Protein AF-A0A935Y316-F1 (afdb_monomer)

pLDDT: mean 82.62, std 15.87, range [43.69, 98.38]

Solvent-accessible surface area (backbone atoms only — not comparable to full-atom values): 8448 Å² total; per-residue (Å²): 136,62,78,66,61,58,52,53,53,52,53,53,51,51,53,54,56,60,56,58,65,64,62,73,81,75,72,72,96,62,90,37,58,68,10,48,53,49,33,62,74,75,41,20,91,53,22,31,93,80,26,63,25,43,85,94,73,27,67,54,66,59,52,47,62,56,60,61,81,38,54,76,45,52,54,28,35,47,37,65,22,46,80,41,80,46,79,49,98,88,55,77,76,44,80,42,72,46,73,53,42,65,85,59,49,69,65,56,49,35,32,29,52,34,22,48,26,70,75,60,49,70,58,84,76,69,45,66,67,57,42,51,50,25,55,71,69,36,68,75,70,75,79,114

Nearest PDB structures (foldseek):
  2yqb-assembly1_A  TM=7.961E-01  e=6.245E-05  Ralstonia pickettii 12J
  6qpv-assembly1_A  TM=7.821E-01  e=9.628E-05  Ralstonia pickettii
  7r2u-assembly1_A  TM=8.107E-01  e=2.151E-04  Ralstonia pickettii
  3zbm-assembly1_A  TM=7.692E-01  e=1.312E-04  Ralstonia pickettii 12J
  5obo-assembly1_A  TM=7.467E-01  e=1.395E-04  Ralstonia sp. 5_2_56FAA

Structure (mmCIF, N/CA/C/O backbone):
data_AF-A0A935Y316-F1
#
_entry.id   AF-A0A935Y316-F1
#
loop_
_atom_site.group_PDB
_atom_site.id
_atom_site.type_symbol
_atom_site.label_atom_id
_atom_site.label_alt_id
_atom_site.label_comp_id
_atom_site.label_asym_id
_atom_site.label_entity_id
_atom_site.label_seq_id
_atom_site.pdbx_PDB_ins_code
_atom_site.Cartn_x
_atom_site.Cartn_y
_atom_site.Cartn_z
_atom_site.occupancy
_atom_site.B_iso_or_equiv
_atom_site.auth_seq_id
_atom_site.auth_comp_id
_atom_site.auth_asym_id
_atom_site.auth_atom_id
_atom_site.pdbx_PDB_model_num
ATOM 1 N N . MET A 1 1 ? -23.831 -27.148 58.299 1.00 54.47 1 MET A N 1
ATOM 2 C CA . MET A 1 1 ? -23.264 -26.200 57.313 1.00 54.47 1 MET A CA 1
ATOM 3 C C . MET A 1 1 ? -24.326 -25.182 56.930 1.00 54.47 1 MET A C 1
ATOM 5 O O . MET A 1 1 ? -25.434 -25.583 56.593 1.00 54.47 1 MET A O 1
ATOM 9 N N . GLY A 1 2 ? -24.037 -23.890 57.105 1.00 52.47 2 GLY A N 1
ATOM 10 C CA . GLY A 1 2 ? -25.024 -22.809 57.020 1.00 52.47 2 GLY A CA 1
ATOM 11 C C . GLY A 1 2 ? -25.340 -22.392 55.584 1.00 52.47 2 GLY A C 1
ATOM 12 O O . GLY A 1 2 ? -24.446 -22.299 54.750 1.00 52.47 2 GLY A O 1
ATOM 13 N N . LYS A 1 3 ? -26.616 -22.092 55.310 1.00 61.03 3 LYS A N 1
ATOM 14 C CA . LYS A 1 3 ? -27.148 -21.609 54.014 1.00 61.03 3 LYS A CA 1
ATOM 15 C C . LYS A 1 3 ? -26.412 -20.364 53.474 1.00 61.03 3 LYS A C 1
ATOM 17 O O . LYS A 1 3 ? -26.427 -20.091 52.280 1.00 61.03 3 LYS A O 1
ATOM 22 N N . ASN A 1 4 ? -25.744 -19.647 54.368 1.00 59.72 4 ASN A N 1
ATOM 23 C CA . ASN A 1 4 ? -25.008 -18.408 54.161 1.00 59.72 4 ASN A CA 1
ATOM 24 C C . ASN A 1 4 ? -23.685 -18.659 53.407 1.00 59.72 4 ASN A C 1
ATOM 26 O O . ASN A 1 4 ? -23.305 -17.869 52.549 1.00 59.72 4 ASN A O 1
ATOM 30 N N . GLU A 1 5 ? -23.037 -19.799 53.673 1.00 61.53 5 GLU A N 1
ATOM 31 C CA . GLU A 1 5 ? -21.797 -20.236 53.011 1.00 61.53 5 GLU A CA 1
ATOM 32 C C . GLU A 1 5 ? -22.057 -20.549 51.529 1.00 61.53 5 GLU A C 1
ATOM 34 O O . GLU A 1 5 ? -21.277 -20.189 50.652 1.00 61.53 5 GLU A O 1
ATOM 39 N N . PHE A 1 6 ? -23.211 -21.156 51.232 1.00 64.19 6 PHE A N 1
ATOM 40 C CA . PHE A 1 6 ? -23.610 -21.519 49.869 1.00 64.19 6 PHE A CA 1
ATOM 41 C C . PHE A 1 6 ? -23.849 -20.283 48.988 1.00 64.19 6 PHE A C 1
ATOM 43 O O . PHE A 1 6 ? -23.522 -20.287 47.804 1.00 64.19 6 PHE A O 1
ATOM 50 N N . CYS A 1 7 ? -24.379 -19.205 49.573 1.00 68.81 7 CYS A N 1
ATOM 51 C CA . CYS A 1 7 ? -24.667 -17.959 48.864 1.00 68.81 7 CYS A CA 1
ATOM 52 C C . CYS A 1 7 ? -23.379 -17.215 48.470 1.00 68.81 7 CYS A C 1
ATOM 54 O O . CYS A 1 7 ? -23.260 -16.718 47.351 1.00 68.81 7 CYS A O 1
ATOM 56 N N . LEU A 1 8 ? -22.377 -17.210 49.356 1.00 66.50 8 LEU A N 1
ATOM 57 C CA . LEU A 1 8 ? -21.071 -16.600 49.091 1.00 66.50 8 LEU A CA 1
ATOM 58 C C . LEU A 1 8 ? -20.326 -17.320 47.957 1.00 66.50 8 LEU A C 1
ATOM 60 O O . LEU A 1 8 ? -19.802 -16.659 47.064 1.00 66.50 8 LEU A O 1
ATOM 64 N N . TYR A 1 9 ? -20.369 -18.657 47.920 1.00 74.44 9 TYR A N 1
ATOM 65 C CA . TYR A 1 9 ? -19.770 -19.438 46.831 1.00 74.44 9 TYR A CA 1
ATOM 66 C C . TYR A 1 9 ? -20.422 -19.173 45.466 1.00 74.44 9 TYR A C 1
ATOM 68 O O . TYR A 1 9 ? -19.718 -19.080 44.462 1.00 74.44 9 TYR A O 1
ATOM 76 N N . TRP A 1 10 ? -21.746 -19.001 45.412 1.00 68.50 10 TRP A N 1
ATOM 77 C CA . TRP A 1 10 ? -22.461 -18.694 44.166 1.00 68.50 10 TRP A CA 1
ATOM 78 C C . TRP A 1 10 ? -22.165 -17.286 43.636 1.00 68.50 10 TRP A C 1
ATOM 80 O O . TRP A 1 10 ? -22.000 -17.105 42.429 1.00 68.50 10 TRP A O 1
ATOM 90 N N . ILE A 1 11 ? -22.037 -16.298 44.528 1.00 74.75 11 ILE A N 1
ATOM 91 C CA . ILE A 1 11 ? -21.662 -14.924 44.160 1.00 74.75 11 ILE A CA 1
ATOM 92 C C . ILE A 1 11 ? -20.215 -14.884 43.651 1.00 74.75 11 ILE A C 1
ATOM 94 O O . ILE A 1 11 ? -19.944 -14.281 42.613 1.00 74.75 11 ILE A O 1
ATOM 98 N N . SER A 1 12 ? -19.292 -15.582 44.320 1.00 72.44 12 SER A N 1
ATOM 99 C CA . SER A 1 12 ? -17.907 -15.712 43.855 1.00 72.44 12 SER A CA 1
ATOM 100 C C . SER A 1 12 ? -17.812 -16.432 42.507 1.00 72.44 12 SER A C 1
ATOM 102 O O . SER A 1 12 ? -17.057 -15.996 41.641 1.00 72.44 12 SER A O 1
ATOM 104 N N . PHE A 1 13 ? -18.610 -17.479 42.281 1.00 73.12 13 PHE A N 1
ATOM 105 C CA . PHE A 1 13 ? -18.642 -18.203 41.007 1.00 73.12 13 PHE A CA 1
ATOM 106 C C . PHE A 1 13 ? -19.157 -17.328 39.850 1.00 73.12 13 PHE A C 1
ATOM 108 O O . PHE A 1 13 ? -18.562 -17.322 38.773 1.00 73.12 13 PHE A O 1
ATOM 115 N N . LEU A 1 14 ? -20.199 -16.518 40.081 1.00 68.75 14 LEU A N 1
ATOM 116 C CA . LEU A 1 14 ? -20.731 -15.568 39.093 1.00 68.75 14 LEU A CA 1
ATOM 117 C C . LEU A 1 14 ? -19.740 -14.444 38.750 1.00 68.75 14 LEU A C 1
ATOM 119 O O . LEU A 1 14 ? -19.613 -14.078 37.581 1.00 68.75 14 LEU A O 1
ATOM 123 N N . LEU A 1 15 ? -19.001 -13.928 39.736 1.00 68.69 15 LEU A N 1
ATOM 124 C CA . LEU A 1 15 ? -17.979 -12.898 39.513 1.00 68.69 15 LEU A CA 1
ATOM 125 C C . LEU A 1 15 ? -16.770 -13.437 38.730 1.00 68.69 15 LEU A C 1
ATOM 127 O O . LEU A 1 15 ? -16.258 -12.752 37.845 1.00 68.69 15 LEU A O 1
ATOM 131 N N . ILE A 1 16 ? -16.354 -14.679 38.993 1.00 67.25 16 ILE A N 1
ATOM 132 C CA . ILE A 1 16 ? -15.266 -15.344 38.257 1.00 67.25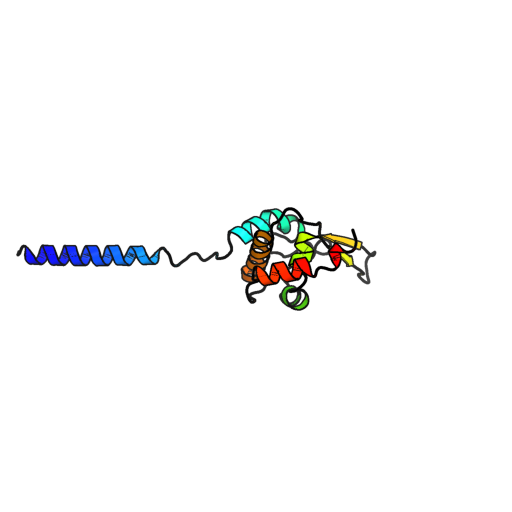 16 ILE A CA 1
ATOM 133 C C . ILE A 1 16 ? -15.695 -15.658 36.814 1.00 67.25 16 ILE A C 1
ATOM 135 O O . ILE A 1 16 ? -14.929 -15.421 35.879 1.00 67.25 16 ILE A O 1
ATOM 139 N N . PHE A 1 17 ? -16.933 -16.120 36.606 1.00 65.38 17 PHE A N 1
ATOM 140 C CA . PHE A 1 17 ? -17.461 -16.425 35.271 1.00 65.38 17 PHE A CA 1
ATOM 141 C C . PHE A 1 17 ? -17.667 -15.158 34.420 1.00 65.38 17 PHE A C 1
ATOM 143 O O . PHE A 1 17 ? -17.328 -15.139 33.236 1.00 65.38 17 PHE A O 1
ATOM 150 N N . SER A 1 18 ? -18.134 -14.061 35.030 1.00 63.88 18 SER A N 1
ATOM 151 C CA . SER A 1 18 ? -18.261 -12.757 34.363 1.00 63.88 18 SER A CA 1
ATOM 152 C C . SER A 1 18 ? -16.904 -12.129 34.018 1.00 63.88 18 SER A C 1
ATOM 154 O O . SER A 1 18 ? -16.793 -11.456 32.993 1.00 63.88 18 SER A O 1
ATOM 156 N N . GLY A 1 19 ? -15.871 -12.342 34.841 1.00 63.19 19 GLY A N 1
ATOM 157 C CA . GLY A 1 19 ? -14.517 -11.841 34.579 1.00 63.19 19 GLY A CA 1
ATOM 158 C C . GLY A 1 19 ? -13.833 -12.531 33.394 1.00 63.19 19 GLY A C 1
ATOM 159 O O . GLY A 1 19 ? -13.107 -11.885 32.638 1.00 63.19 19 GLY A O 1
ATOM 160 N N . LEU A 1 20 ? -14.115 -13.820 33.174 1.00 61.03 20 LEU A N 1
ATOM 161 C CA . LEU A 1 20 ? -13.508 -14.605 32.094 1.00 61.03 20 LEU A CA 1
ATOM 162 C C . LEU A 1 20 ? -14.039 -14.216 30.701 1.00 61.03 20 LEU A C 1
ATOM 164 O O . LEU A 1 20 ? -13.294 -14.247 29.723 1.00 61.03 20 LEU A O 1
ATOM 168 N N . SER A 1 21 ? -15.299 -13.772 30.613 1.00 60.16 21 SER A N 1
ATOM 169 C CA . SER A 1 21 ? -15.930 -13.368 29.347 1.00 60.16 21 SER A CA 1
ATOM 170 C C . SER A 1 21 ? -15.370 -12.063 28.763 1.00 60.16 21 SER A C 1
ATOM 172 O O . SER A 1 21 ? -15.513 -11.824 27.565 1.00 60.16 21 SER A O 1
ATOM 174 N N . MET A 1 22 ? -14.728 -11.209 29.570 1.00 58.62 22 MET A N 1
ATOM 175 C CA . MET A 1 22 ? -14.149 -9.943 29.095 1.00 58.62 22 MET A CA 1
ATOM 176 C C . MET A 1 22 ? -12.770 -10.106 28.436 1.00 58.62 22 MET A C 1
ATOM 178 O O . MET A 1 22 ? -12.303 -9.185 27.761 1.00 58.62 22 MET A O 1
ATOM 182 N N . LEU A 1 23 ? -12.124 -11.268 28.585 1.00 57.91 23 LEU A N 1
ATOM 183 C CA . LEU A 1 23 ? -10.787 -11.515 28.040 1.00 57.91 23 LEU A CA 1
ATOM 184 C C . LEU A 1 23 ? -10.811 -11.894 26.547 1.00 57.91 23 LEU A C 1
ATOM 186 O O . LEU A 1 23 ? -9.840 -11.666 25.830 1.00 57.91 23 LEU A O 1
ATOM 190 N N . SER A 1 24 ? -11.938 -12.405 26.049 1.00 58.16 24 SER A N 1
ATOM 191 C CA . SER A 1 24 ? -12.090 -12.884 24.667 1.00 58.16 24 SER A CA 1
ATOM 192 C C . SER A 1 24 ? -12.144 -11.764 23.620 1.00 58.16 24 SER A C 1
ATOM 194 O O . SER A 1 24 ? -11.839 -11.999 22.456 1.00 58.16 24 SER A O 1
ATOM 196 N N . CYS A 1 25 ? -12.496 -10.535 24.013 1.00 57.56 25 CYS A N 1
ATOM 197 C CA . CYS A 1 25 ? -12.667 -9.412 23.082 1.00 57.56 25 CYS A CA 1
ATOM 198 C C . CYS A 1 25 ? -11.384 -8.604 22.821 1.00 57.56 25 CYS A C 1
ATOM 200 O O . CYS A 1 25 ? -11.428 -7.636 22.066 1.00 57.56 25 CYS A O 1
ATOM 202 N N . ARG A 1 26 ? -10.248 -8.945 23.449 1.00 55.56 26 ARG A N 1
ATOM 203 C CA . ARG A 1 26 ? -9.029 -8.112 23.397 1.00 55.56 26 ARG A CA 1
ATOM 204 C C . ARG A 1 26 ? -7.861 -8.684 22.598 1.00 55.56 26 ARG A C 1
ATOM 206 O O . ARG A 1 26 ? -6.830 -8.027 22.517 1.00 55.56 26 ARG A O 1
ATOM 213 N N . PHE A 1 27 ? -8.001 -9.857 21.984 1.00 53.84 27 PHE A N 1
ATOM 214 C CA . PHE A 1 27 ? -6.892 -10.496 21.274 1.00 53.84 27 PHE A CA 1
ATOM 215 C C . PHE A 1 27 ? -7.307 -10.979 19.881 1.00 53.84 27 PHE A C 1
ATOM 217 O O . PHE A 1 27 ? -7.485 -12.169 19.644 1.00 53.84 27 PHE A O 1
ATOM 224 N N . SER A 1 28 ? -7.460 -10.041 18.943 1.00 53.53 28 SER A N 1
ATOM 225 C CA . SER A 1 28 ? -7.325 -10.360 17.519 1.00 53.53 28 SER A CA 1
ATOM 226 C C . SER A 1 28 ? -5.930 -9.907 17.082 1.00 53.53 28 SER A C 1
ATOM 228 O O . SER A 1 28 ? -5.718 -8.705 16.930 1.00 53.53 28 SER A O 1
ATOM 230 N N . PRO A 1 29 ? -4.958 -10.818 16.900 1.00 59.34 29 PRO A N 1
ATOM 231 C CA . PRO A 1 29 ? -3.600 -10.455 16.491 1.00 59.34 29 PRO A CA 1
ATOM 232 C C . PRO A 1 29 ? -3.515 -9.962 15.036 1.00 59.34 29 PRO A C 1
ATOM 234 O O . PRO A 1 29 ? -2.435 -9.597 14.584 1.00 59.34 29 PRO A O 1
ATOM 237 N N . ASN A 1 30 ? -4.627 -9.962 14.291 1.00 61.50 30 ASN A N 1
ATOM 238 C CA . ASN A 1 30 ? -4.641 -9.683 12.861 1.00 61.50 30 ASN A CA 1
ATOM 239 C C . ASN A 1 30 ? -5.540 -8.473 12.545 1.00 61.50 30 ASN A C 1
ATOM 241 O O . ASN A 1 30 ? -6.680 -8.611 12.098 1.00 61.50 30 ASN A O 1
ATOM 245 N N . THR A 1 31 ? -5.021 -7.274 12.825 1.00 72.06 31 THR A N 1
ATOM 246 C CA . THR A 1 31 ? -5.732 -5.984 12.717 1.00 72.06 31 THR A CA 1
ATOM 247 C C . THR A 1 31 ? -6.187 -5.648 11.286 1.00 72.06 31 THR A C 1
ATOM 249 O O . THR A 1 31 ? -7.069 -4.814 11.117 1.00 72.06 31 THR A O 1
ATOM 252 N N . TYR A 1 32 ? -5.656 -6.326 10.257 1.00 85.38 32 TYR A N 1
ATOM 253 C CA . TYR A 1 32 ? -5.940 -6.041 8.840 1.00 85.38 32 TYR A CA 1
ATOM 254 C C . TYR A 1 32 ? -6.294 -7.283 8.021 1.00 85.38 32 TYR A C 1
ATOM 256 O O . TYR A 1 32 ? -5.837 -7.447 6.891 1.00 85.38 32 TYR A O 1
ATOM 264 N N . LYS A 1 33 ? -7.129 -8.166 8.576 1.00 91.62 33 LYS A N 1
ATOM 265 C CA . LYS A 1 33 ? -7.553 -9.403 7.900 1.00 91.62 33 LYS A CA 1
ATOM 266 C C . LYS A 1 33 ? -8.211 -9.157 6.533 1.00 91.62 33 LYS A C 1
ATOM 268 O O . LYS A 1 33 ? -7.975 -9.907 5.594 1.00 91.62 33 LYS A O 1
ATOM 273 N N . GLU A 1 34 ? -9.015 -8.104 6.406 1.00 94.88 34 GLU A N 1
ATOM 274 C CA . GLU A 1 34 ? -9.620 -7.714 5.122 1.00 94.88 34 GLU A CA 1
ATOM 275 C C . GLU A 1 34 ? -8.556 -7.281 4.108 1.00 94.88 34 GLU A C 1
ATOM 277 O O . GLU A 1 34 ? -8.570 -7.731 2.965 1.00 94.88 34 GLU A O 1
ATOM 282 N N . GLY A 1 35 ? -7.585 -6.474 4.547 1.00 96.69 35 GLY A N 1
ATOM 283 C CA . GLY A 1 35 ? -6.446 -6.063 3.727 1.00 96.69 35 GLY A CA 1
ATOM 284 C C . GLY A 1 35 ? -5.589 -7.241 3.265 1.00 96.69 35 GLY A C 1
ATOM 285 O O . GLY A 1 35 ? 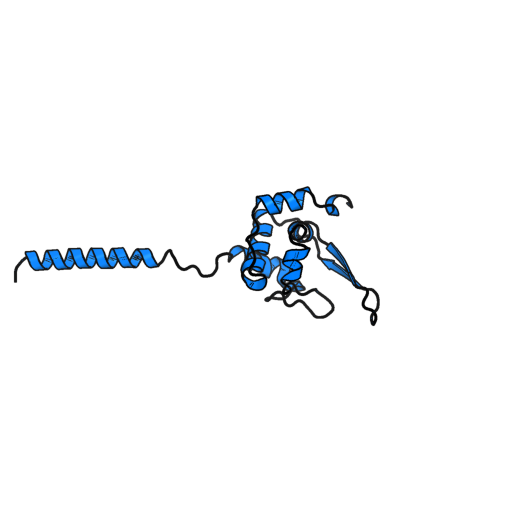-5.162 -7.264 2.116 1.00 96.69 35 GLY A O 1
ATOM 286 N N . GLU A 1 36 ? -5.398 -8.249 4.120 1.00 96.50 36 GLU A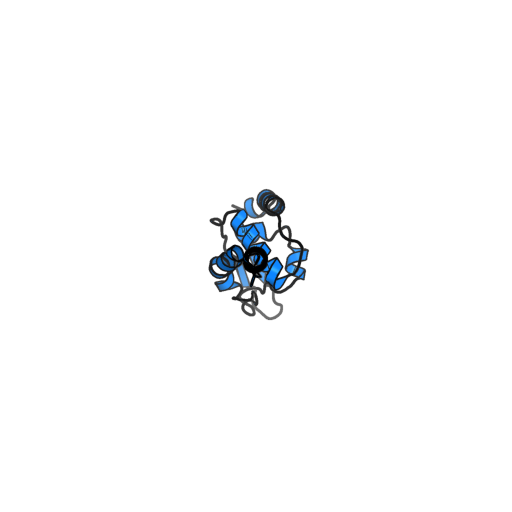 N 1
ATOM 287 C CA . GLU A 1 36 ? -4.691 -9.487 3.772 1.00 96.50 36 GLU A CA 1
ATOM 288 C C . GLU A 1 36 ? -5.407 -10.258 2.651 1.00 96.50 36 GLU A C 1
ATOM 290 O O . GLU A 1 36 ? -4.772 -10.695 1.691 1.00 96.50 36 GLU A O 1
ATOM 295 N N . ILE A 1 37 ? -6.732 -10.414 2.748 1.00 97.12 37 ILE A N 1
ATOM 296 C CA . ILE A 1 37 ? -7.538 -11.104 1.728 1.00 97.12 37 ILE A CA 1
ATOM 297 C C . ILE A 1 37 ? -7.478 -10.343 0.400 1.00 97.12 37 ILE A C 1
ATOM 299 O O . ILE A 1 37 ? -7.268 -10.942 -0.658 1.00 97.12 37 ILE A O 1
ATOM 303 N N . LEU A 1 38 ? -7.627 -9.020 0.447 1.00 98.06 38 LEU A N 1
ATOM 304 C CA . LEU A 1 38 ? -7.528 -8.175 -0.737 1.00 98.06 38 LEU A CA 1
ATOM 305 C C . LEU A 1 38 ? -6.134 -8.270 -1.369 1.00 98.06 38 LEU A C 1
ATOM 307 O O . LEU A 1 38 ? -6.026 -8.491 -2.570 1.00 98.06 38 LEU A O 1
ATOM 311 N N . TYR A 1 39 ? -5.064 -8.209 -0.575 1.00 98.00 39 TYR A N 1
ATOM 312 C CA . TYR A 1 39 ? -3.700 -8.356 -1.081 1.00 98.00 39 TYR A CA 1
ATOM 313 C C . TYR A 1 39 ? -3.475 -9.715 -1.760 1.00 98.00 39 TYR A C 1
ATOM 315 O O . TYR A 1 39 ? -2.988 -9.771 -2.889 1.00 98.00 39 TYR A O 1
ATOM 323 N N . LYS A 1 40 ? -3.883 -10.811 -1.112 1.00 97.12 40 LYS A N 1
ATOM 324 C CA . LYS A 1 40 ? -3.741 -12.170 -1.661 1.00 97.12 40 LYS A CA 1
ATOM 325 C C . LYS A 1 40 ? -4.524 -12.383 -2.955 1.00 97.12 40 LYS A C 1
ATOM 327 O O . LYS A 1 40 ? -4.124 -13.173 -3.797 1.00 97.12 40 LYS A O 1
ATOM 332 N N . THR A 1 41 ? -5.655 -11.703 -3.117 1.00 97.56 41 THR A N 1
ATOM 333 C CA . THR A 1 41 ? -6.506 -11.883 -4.304 1.00 97.56 41 THR A CA 1
ATOM 334 C C . THR A 1 41 ? -6.172 -10.920 -5.436 1.00 97.56 41 THR A C 1
ATOM 336 O O . THR A 1 41 ? -6.396 -11.262 -6.593 1.00 97.56 41 THR A O 1
ATOM 339 N N . GLN A 1 42 ? -5.654 -9.729 -5.127 1.00 98.00 42 GLN A N 1
ATOM 340 C CA . GLN A 1 42 ? -5.443 -8.665 -6.113 1.00 98.00 42 GLN A CA 1
ATOM 341 C C . GLN A 1 42 ? -3.965 -8.401 -6.421 1.00 98.00 42 GLN A C 1
ATOM 343 O O . GLN A 1 42 ? -3.668 -7.857 -7.478 1.00 98.00 42 GLN A O 1
ATOM 348 N N . CYS A 1 43 ? -3.035 -8.748 -5.526 1.00 97.50 43 CYS A N 1
ATOM 349 C CA . CYS A 1 43 ? -1.653 -8.264 -5.595 1.00 97.50 43 CYS A CA 1
ATOM 350 C C . CYS A 1 43 ? -0.598 -9.380 -5.565 1.00 97.50 43 CYS A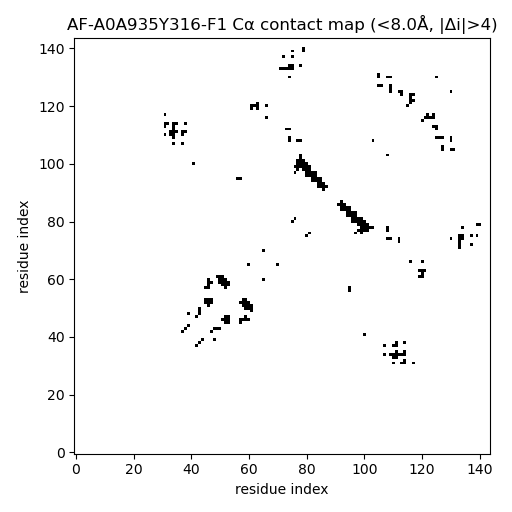 C 1
ATOM 352 O O . CYS A 1 43 ? 0.418 -9.263 -6.255 1.00 97.50 43 CYS A O 1
ATOM 354 N N . SER A 1 44 ? -0.803 -10.451 -4.787 1.00 96.81 44 SER A N 1
ATOM 355 C CA . SER A 1 44 ? 0.250 -11.455 -4.546 1.00 96.81 44 SER A CA 1
ATOM 356 C C . SER A 1 44 ? 0.650 -12.252 -5.789 1.00 96.81 44 SER A C 1
ATOM 358 O O . SER A 1 44 ? 1.788 -12.705 -5.877 1.00 96.81 44 SER A O 1
ATOM 360 N N . GLY A 1 45 ? -0.215 -12.340 -6.806 1.00 95.19 45 GLY A N 1
ATOM 361 C CA . GLY A 1 45 ? 0.129 -12.974 -8.084 1.00 95.19 45 GLY A CA 1
ATOM 362 C C . GLY A 1 45 ? 1.387 -12.380 -8.736 1.00 95.19 45 GLY A C 1
ATOM 363 O O . GLY A 1 45 ? 2.195 -13.121 -9.291 1.00 95.19 45 GLY A O 1
ATOM 364 N N . CYS A 1 46 ? 1.596 -11.065 -8.601 1.00 94.12 46 CYS A N 1
ATOM 365 C CA . CYS A 1 46 ? 2.795 -10.384 -9.095 1.00 94.12 46 CYS A CA 1
ATOM 366 C C . CYS A 1 46 ? 3.782 -10.044 -7.973 1.00 94.12 46 CYS A C 1
ATOM 368 O O . CYS A 1 46 ? 4.985 -10.097 -8.183 1.00 94.12 46 CYS A O 1
ATOM 370 N N . HIS A 1 47 ? 3.313 -9.685 -6.778 1.00 94.88 47 HIS A N 1
ATOM 371 C CA . HIS A 1 47 ? 4.211 -9.244 -5.705 1.00 94.88 47 HIS A CA 1
ATOM 372 C C . HIS A 1 47 ? 4.661 -10.365 -4.759 1.00 94.88 47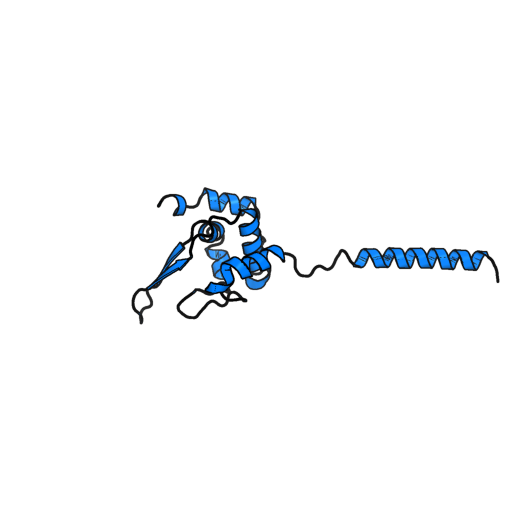 HIS A C 1
ATOM 374 O O . HIS A 1 47 ? 5.508 -10.106 -3.915 1.00 94.88 47 HIS A O 1
ATOM 380 N N . GLY A 1 48 ? 4.166 -11.594 -4.908 1.00 95.31 48 GLY A N 1
ATOM 381 C CA . GLY A 1 48 ? 4.444 -12.713 -4.002 1.00 95.31 48 GLY A CA 1
ATOM 382 C C . GLY A 1 48 ? 3.549 -12.703 -2.760 1.00 95.31 48 GLY A C 1
ATOM 383 O O . GLY A 1 48 ? 2.955 -11.685 -2.406 1.00 95.31 48 GLY A O 1
ATOM 384 N N . ASP A 1 49 ? 3.424 -13.843 -2.081 1.00 94.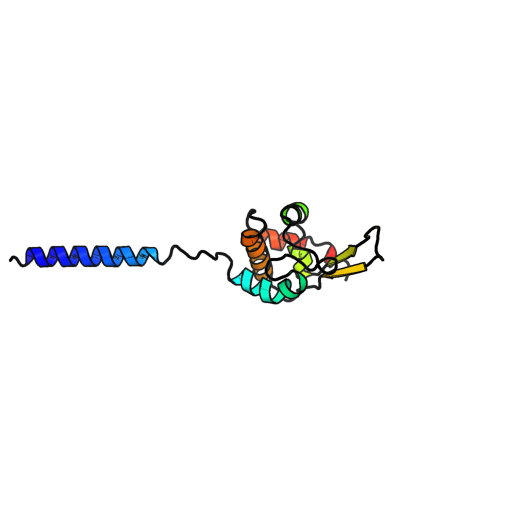12 49 ASP A N 1
ATOM 385 C CA . ASP A 1 49 ? 2.553 -13.968 -0.900 1.00 94.12 49 ASP A CA 1
ATOM 386 C C . ASP A 1 49 ? 3.115 -13.251 0.336 1.00 94.12 49 ASP A C 1
ATOM 388 O O . ASP A 1 49 ? 2.363 -12.888 1.245 1.00 94.12 49 ASP A O 1
ATOM 392 N N . GLN A 1 50 ? 4.430 -13.036 0.375 1.00 93.44 50 GLN A N 1
ATOM 393 C CA . GLN A 1 50 ? 5.153 -12.257 1.381 1.00 93.44 50 GLN A CA 1
ATOM 394 C C . GLN A 1 50 ? 5.704 -10.944 0.801 1.00 93.44 50 GLN A C 1
ATOM 396 O O . GLN A 1 50 ? 6.622 -10.356 1.378 1.00 93.44 50 GLN A O 1
ATOM 401 N N . ALA A 1 51 ? 5.160 -10.459 -0.322 1.00 94.56 51 ALA A N 1
ATOM 402 C CA . ALA A 1 51 ? 5.627 -9.245 -0.994 1.00 94.56 51 ALA A CA 1
ATOM 403 C C . ALA A 1 51 ? 7.094 -9.297 -1.482 1.00 94.56 51 ALA A C 1
ATOM 405 O O . ALA A 1 51 ? 7.724 -8.263 -1.710 1.00 94.56 51 ALA A O 1
ATOM 406 N N . GLU A 1 52 ? 7.657 -10.492 -1.634 1.00 93.44 52 GLU A N 1
ATOM 407 C CA . GLU A 1 52 ? 9.035 -10.753 -2.052 1.00 93.44 52 GLU A CA 1
ATOM 408 C C . GLU A 1 52 ? 9.317 -10.381 -3.515 1.00 93.44 52 GLU A C 1
ATOM 410 O O . GLU A 1 52 ? 10.463 -10.095 -3.857 1.00 93.44 52 GLU A O 1
ATOM 415 N N . GLY A 1 53 ? 8.286 -10.302 -4.358 1.00 91.12 53 GLY A N 1
ATOM 416 C CA . GLY A 1 53 ? 8.415 -10.115 -5.802 1.00 91.12 53 GLY A CA 1
ATOM 417 C C . GLY A 1 53 ? 9.019 -11.332 -6.513 1.00 91.12 53 GLY A C 1
ATOM 418 O O . GLY A 1 53 ? 9.257 -12.383 -5.921 1.00 91.12 53 GLY A O 1
ATOM 419 N N . TRP A 1 54 ? 9.290 -11.183 -7.809 1.00 86.31 54 TRP A N 1
ATOM 420 C CA . TRP A 1 54 ? 9.842 -12.247 -8.651 1.00 86.31 54 TRP A CA 1
ATOM 421 C C . TRP A 1 54 ? 11.052 -11.741 -9.432 1.00 86.31 54 TRP A C 1
ATOM 423 O O . TRP A 1 54 ? 10.908 -11.280 -10.565 1.00 86.31 54 TRP A O 1
ATOM 433 N N . ALA A 1 55 ? 12.243 -11.851 -8.832 1.00 78.94 55 ALA A N 1
ATOM 434 C CA . ALA A 1 55 ? 13.532 -11.504 -9.442 1.00 78.94 55 ALA A CA 1
ATOM 435 C C . ALA A 1 55 ? 13.464 -10.207 -10.284 1.00 78.94 55 ALA A C 1
ATOM 437 O O . ALA A 1 55 ? 13.154 -9.145 -9.751 1.00 78.94 55 ALA A O 1
ATOM 438 N N . ASN A 1 56 ? 13.709 -10.300 -11.595 1.00 72.44 56 ASN A N 1
ATOM 439 C CA . ASN A 1 56 ? 13.722 -9.158 -12.517 1.00 72.44 56 ASN A CA 1
ATOM 440 C C . ASN A 1 56 ? 12.373 -8.917 -13.228 1.00 72.44 56 ASN A C 1
ATOM 442 O O . ASN A 1 56 ? 12.311 -8.095 -14.137 1.00 72.44 56 ASN A O 1
ATOM 446 N N . LEU A 1 57 ? 11.312 -9.649 -12.868 1.00 81.00 57 LEU A N 1
ATOM 447 C CA . LEU A 1 57 ? 9.997 -9.561 -13.519 1.00 81.00 57 LEU A CA 1
ATOM 448 C C . LEU A 1 57 ? 9.035 -8.649 -12.758 1.00 81.00 57 LEU A C 1
ATOM 450 O O . LEU A 1 57 ? 8.428 -7.766 -13.359 1.00 81.00 57 LEU A O 1
ATOM 454 N N . TYR A 1 58 ? 8.911 -8.847 -11.444 1.00 86.44 58 TYR A N 1
ATOM 455 C CA . TYR A 1 58 ? 7.996 -8.073 -10.607 1.00 86.44 58 TYR A CA 1
ATOM 456 C C . TYR A 1 58 ? 8.680 -7.609 -9.323 1.00 86.44 58 TYR A C 1
ATOM 458 O O . TYR A 1 58 ? 9.347 -8.410 -8.664 1.00 86.44 58 TYR A O 1
ATOM 466 N N . PRO A 1 59 ? 8.519 -6.330 -8.944 1.00 87.94 59 PRO A N 1
ATOM 467 C CA . PRO A 1 59 ? 9.281 -5.754 -7.852 1.00 87.94 59 PRO A CA 1
ATOM 468 C C . PRO A 1 59 ? 8.821 -6.281 -6.492 1.00 87.94 59 PRO A C 1
ATOM 470 O O . PRO A 1 59 ? 7.624 -6.460 -6.236 1.00 87.94 59 PRO A O 1
ATOM 473 N N . SER A 1 60 ? 9.795 -6.445 -5.598 1.00 91.50 60 SER A N 1
ATOM 474 C CA . SER A 1 60 ? 9.553 -6.652 -4.174 1.00 91.50 60 SER A CA 1
ATOM 475 C C . SER A 1 60 ? 8.927 -5.407 -3.545 1.00 91.50 60 SER A C 1
ATOM 477 O O . SER A 1 60 ? 9.330 -4.279 -3.833 1.00 91.50 60 SER A O 1
ATOM 479 N N . LEU A 1 61 ? 7.981 -5.617 -2.632 1.00 93.88 61 LEU A N 1
ATOM 480 C CA . LEU A 1 61 ? 7.425 -4.579 -1.766 1.00 93.88 61 LEU A CA 1
ATOM 481 C C . LEU A 1 61 ? 8.022 -4.627 -0.351 1.00 93.88 61 LEU A C 1
ATOM 483 O O . LEU A 1 61 ? 7.579 -3.874 0.508 1.00 93.88 61 LEU A O 1
ATOM 487 N N . GLN A 1 62 ? 9.024 -5.475 -0.085 1.00 92.81 62 GLN A N 1
ATOM 488 C CA . GLN A 1 62 ? 9.604 -5.630 1.258 1.00 92.81 62 GLN A CA 1
ATOM 489 C C . GLN A 1 62 ? 10.462 -4.446 1.721 1.00 92.81 62 GLN A C 1
ATOM 491 O O . GLN A 1 62 ? 10.731 -4.307 2.911 1.00 92.81 62 GLN A O 1
ATOM 496 N N . SER A 1 63 ? 10.879 -3.571 0.804 1.00 87.50 63 SER A N 1
ATOM 497 C CA . SER A 1 63 ? 11.666 -2.389 1.152 1.00 87.50 63 SER A CA 1
ATOM 498 C C . SER A 1 63 ? 10.840 -1.400 1.977 1.00 87.50 63 SER A C 1
ATOM 500 O O . SER A 1 63 ? 9.878 -0.814 1.484 1.00 87.50 63 SER A O 1
ATOM 502 N N . GLU A 1 64 ? 11.247 -1.142 3.220 1.00 84.31 64 GLU A N 1
ATOM 503 C CA . GLU A 1 64 ? 10.647 -0.079 4.037 1.00 84.31 64 GLU A CA 1
ATOM 504 C C . GLU A 1 64 ? 10.838 1.314 3.424 1.00 84.31 64 GLU A C 1
ATOM 506 O O . GLU A 1 64 ? 10.003 2.207 3.596 1.00 84.31 64 GLU A O 1
ATOM 511 N N . GLN A 1 65 ? 11.939 1.506 2.693 1.00 88.31 65 GLN A N 1
ATOM 512 C CA . GLN A 1 65 ? 12.237 2.770 2.036 1.00 88.31 65 GLN A CA 1
ATOM 513 C C . GLN A 1 65 ? 11.220 3.073 0.927 1.00 88.31 65 GLN A C 1
ATOM 515 O O . GLN A 1 65 ? 10.797 4.216 0.795 1.00 88.31 65 GLN A O 1
ATOM 520 N N . LEU A 1 66 ? 10.716 2.051 0.220 1.00 88.06 66 LEU A N 1
ATOM 521 C CA . LEU A 1 66 ? 9.636 2.210 -0.763 1.00 88.06 66 LEU A CA 1
ATOM 522 C C . LEU A 1 66 ? 8.390 2.848 -0.133 1.00 88.06 66 LEU A C 1
ATOM 524 O O . LEU A 1 66 ? 7.802 3.764 -0.706 1.00 88.06 66 LEU A O 1
ATOM 528 N N . ALA A 1 67 ? 8.009 2.396 1.062 1.00 88.38 67 ALA A N 1
ATOM 529 C CA . ALA A 1 67 ? 6.851 2.918 1.784 1.00 88.38 67 ALA A CA 1
ATOM 530 C C . ALA A 1 67 ? 7.034 4.358 2.272 1.00 88.38 67 ALA A C 1
ATOM 532 O O . ALA A 1 67 ? 6.048 5.039 2.547 1.00 88.38 67 ALA A O 1
ATOM 533 N N . THR A 1 68 ? 8.284 4.801 2.403 1.00 90.50 68 THR A N 1
ATOM 534 C CA . THR A 1 68 ? 8.644 6.149 2.847 1.00 90.50 68 THR A CA 1
ATOM 535 C C . THR A 1 68 ? 8.701 7.091 1.651 1.00 90.50 68 THR A C 1
ATOM 537 O O . THR A 1 68 ? 7.964 8.075 1.607 1.00 90.50 68 THR A O 1
ATOM 540 N N . ASP A 1 69 ? 9.499 6.740 0.646 1.00 92.44 69 ASP A N 1
ATOM 541 C CA . ASP A 1 69 ? 9.782 7.581 -0.518 1.00 92.44 69 ASP A CA 1
ATOM 542 C C . ASP A 1 69 ? 8.540 7.778 -1.393 1.00 92.44 69 ASP A C 1
ATOM 544 O O . ASP A 1 69 ? 8.342 8.842 -1.978 1.00 92.44 69 ASP A O 1
ATOM 548 N N . TYR A 1 70 ? 7.667 6.768 -1.448 1.00 92.12 70 TYR A N 1
ATOM 549 C CA . TYR A 1 70 ? 6.496 6.769 -2.322 1.00 92.12 70 TYR A CA 1
ATOM 550 C C . TYR A 1 70 ? 5.172 6.782 -1.579 1.00 92.12 70 TYR A C 1
ATOM 552 O O . TYR A 1 70 ? 4.133 6.553 -2.199 1.00 92.12 70 TYR A O 1
ATOM 560 N N . ARG A 1 71 ? 5.173 7.080 -0.273 1.00 93.50 71 ARG A N 1
ATOM 561 C CA . ARG A 1 71 ? 3.968 7.033 0.565 1.00 93.50 71 ARG A CA 1
ATOM 562 C C . ARG A 1 71 ? 2.769 7.731 -0.076 1.00 93.50 71 ARG A C 1
ATOM 564 O O . ARG A 1 71 ? 1.674 7.180 -0.069 1.00 93.50 71 ARG A O 1
ATOM 571 N N . ASN A 1 72 ? 3.011 8.897 -0.677 1.00 94.50 72 ASN A N 1
ATOM 572 C CA . ASN A 1 72 ? 2.007 9.764 -1.297 1.00 94.50 72 ASN A CA 1
ATOM 573 C C . ASN A 1 72 ? 1.569 9.327 -2.709 1.00 94.50 72 ASN A C 1
ATOM 575 O O . ASN A 1 72 ? 0.760 10.006 -3.337 1.00 94.50 72 ASN A O 1
ATOM 579 N N . ASN A 1 73 ? 2.106 8.227 -3.234 1.00 93.38 73 ASN A N 1
ATOM 580 C CA . ASN A 1 73 ? 1.820 7.744 -4.582 1.00 93.38 73 ASN A CA 1
ATOM 581 C C . ASN A 1 73 ? 1.189 6.347 -4.608 1.00 93.38 73 ASN A C 1
ATOM 583 O O . ASN A 1 73 ? 0.554 5.998 -5.605 1.00 93.38 73 ASN A O 1
ATOM 587 N N . LEU A 1 74 ? 1.347 5.554 -3.542 1.00 95.44 74 LEU A N 1
ATOM 588 C CA . LEU A 1 74 ? 0.957 4.142 -3.520 1.00 95.44 74 LEU A CA 1
ATOM 589 C C . LEU A 1 74 ? -0.527 3.930 -3.839 1.00 95.44 74 LEU A C 1
ATOM 591 O O . LEU A 1 74 ? -0.856 3.071 -4.657 1.00 95.44 74 LEU A O 1
ATOM 595 N N . ALA A 1 75 ? -1.423 4.737 -3.259 1.00 97.25 75 ALA A N 1
ATOM 596 C CA . ALA A 1 75 ? -2.856 4.613 -3.526 1.00 97.25 75 ALA A CA 1
ATOM 597 C C . ALA A 1 75 ? -3.176 4.853 -5.005 1.00 97.25 75 ALA A C 1
ATOM 599 O O . ALA A 1 75 ? -3.985 4.141 -5.603 1.00 97.25 75 ALA A O 1
ATOM 600 N N . CYS A 1 76 ? -2.499 5.829 -5.613 1.00 95.88 76 CYS A N 1
ATOM 601 C CA . CYS A 1 76 ? -2.667 6.108 -7.027 1.00 95.88 76 CYS A CA 1
ATOM 602 C C . CYS A 1 76 ? -2.205 4.942 -7.902 1.00 95.88 76 CYS A C 1
ATOM 604 O O . CYS A 1 76 ? -2.927 4.552 -8.817 1.00 95.88 76 CYS A O 1
ATOM 606 N N . TRP A 1 77 ? -1.027 4.379 -7.629 1.00 95.38 77 TRP A N 1
ATOM 607 C CA . TRP A 1 77 ? -0.495 3.279 -8.434 1.00 95.38 77 TRP A CA 1
ATOM 608 C C . TRP A 1 77 ? -1.390 2.045 -8.364 1.00 95.38 77 TRP A C 1
ATOM 610 O O . TRP A 1 77 ? -1.617 1.408 -9.385 1.00 95.38 77 TRP A O 1
ATOM 620 N N . ILE A 1 78 ? -1.986 1.764 -7.202 1.00 97.06 78 ILE A N 1
ATOM 621 C CA . ILE A 1 78 ? -2.987 0.699 -7.075 1.00 97.06 78 ILE A CA 1
ATOM 622 C C . ILE A 1 78 ? -4.223 1.013 -7.931 1.00 97.06 78 ILE A C 1
ATOM 624 O O . ILE A 1 78 ? -4.652 0.181 -8.729 1.00 97.06 78 ILE A O 1
ATOM 628 N N . LYS A 1 79 ? -4.794 2.218 -7.809 1.00 97.00 79 LYS A N 1
ATOM 629 C CA . LYS A 1 79 ? -6.061 2.575 -8.471 1.00 97.00 79 LYS A CA 1
ATOM 630 C C . LYS A 1 79 ? -5.943 2.696 -9.993 1.00 97.00 79 LYS A C 1
ATOM 632 O O . LYS A 1 79 ? -6.858 2.296 -10.713 1.00 97.00 79 LYS A O 1
ATOM 637 N N . PHE A 1 80 ? -4.848 3.279 -10.474 1.00 95.38 80 PHE A N 1
ATOM 638 C CA . PHE A 1 80 ? -4.682 3.701 -11.869 1.00 95.38 80 PHE A CA 1
ATOM 639 C C . PHE A 1 80 ? -3.558 2.973 -12.608 1.00 95.38 80 PHE A C 1
ATOM 641 O O . PHE A 1 80 ? -3.406 3.176 -13.811 1.00 95.38 80 PHE A O 1
ATOM 648 N N . GLY A 1 81 ? -2.817 2.104 -11.924 1.00 93.31 81 GLY A N 1
ATOM 649 C CA . GLY A 1 81 ? -1.671 1.405 -12.486 1.00 93.31 81 GLY A CA 1
ATOM 650 C C . GLY A 1 81 ? -0.423 2.282 -12.547 1.00 93.31 81 GLY A C 1
ATOM 651 O O . GLY A 1 81 ? -0.431 3.475 -12.216 1.00 93.31 81 GLY A O 1
ATOM 652 N N . LYS A 1 82 ? 0.686 1.673 -12.967 1.00 89.88 82 LYS A N 1
ATOM 653 C CA . LYS A 1 82 ? 1.967 2.353 -13.161 1.00 89.88 82 LYS A CA 1
ATOM 654 C C . LYS A 1 82 ? 2.849 1.603 -14.145 1.00 89.88 82 LYS A C 1
ATOM 656 O O . LYS A 1 82 ? 3.015 0.396 -14.043 1.00 89.88 82 LYS A O 1
ATOM 661 N N . ILE A 1 83 ? 3.494 2.347 -15.035 1.00 86.75 83 ILE A N 1
ATOM 662 C CA . ILE A 1 83 ? 4.526 1.819 -15.925 1.00 86.75 83 ILE A CA 1
ATOM 663 C C . ILE A 1 83 ? 5.905 2.130 -15.333 1.00 86.75 83 ILE A C 1
ATOM 665 O O . ILE A 1 83 ? 6.172 3.263 -14.916 1.00 86.75 83 ILE A O 1
ATOM 669 N N . TYR A 1 84 ? 6.773 1.124 -15.309 1.00 77.94 84 TYR A N 1
ATOM 670 C CA . TYR A 1 84 ? 8.165 1.207 -14.893 1.00 77.94 84 TYR A CA 1
ATOM 671 C C . TYR A 1 84 ? 9.065 0.896 -16.087 1.00 77.94 84 TYR A C 1
ATOM 673 O O . TYR A 1 84 ? 8.922 -0.141 -16.732 1.00 77.94 84 TYR A O 1
ATOM 681 N N . ASN A 1 85 ? 10.025 1.779 -16.348 1.00 70.75 85 ASN A N 1
ATOM 682 C CA . ASN A 1 85 ? 11.094 1.506 -17.300 1.00 70.75 85 ASN A CA 1
ATOM 683 C C . ASN A 1 85 ? 12.291 0.990 -16.508 1.00 70.75 85 ASN A C 1
ATOM 685 O O . ASN A 1 85 ? 12.913 1.759 -15.773 1.00 70.75 85 ASN A O 1
ATOM 689 N N . THR A 1 86 ? 12.615 -0.294 -16.635 1.00 64.12 86 THR A N 1
ATOM 690 C CA . THR A 1 86 ? 13.844 -0.827 -16.047 1.00 64.12 86 THR A CA 1
ATOM 691 C C . THR A 1 86 ? 14.962 -0.686 -17.073 1.00 64.12 86 THR A C 1
ATOM 693 O O . THR A 1 86 ? 14.945 -1.344 -18.114 1.00 64.12 86 THR A O 1
ATOM 696 N N . ILE A 1 87 ? 15.925 0.194 -16.794 1.00 56.28 87 ILE A N 1
ATOM 697 C CA . ILE A 1 87 ? 17.204 0.238 -17.507 1.00 56.28 87 ILE A CA 1
ATOM 698 C C . ILE A 1 87 ? 18.207 -0.443 -16.588 1.00 56.28 87 ILE A C 1
ATOM 700 O O . ILE A 1 87 ? 18.780 0.189 -15.706 1.00 56.28 87 ILE A O 1
ATOM 704 N N . ASP A 1 88 ? 18.357 -1.750 -16.744 1.00 55.97 88 ASP A N 1
ATOM 705 C CA . ASP A 1 88 ? 19.456 -2.468 -16.116 1.00 55.97 88 ASP A CA 1
ATOM 706 C C . ASP A 1 88 ? 20.660 -2.419 -17.067 1.00 55.97 88 ASP A C 1
ATOM 708 O O . ASP A 1 88 ? 20.528 -2.584 -18.280 1.00 55.97 88 ASP A O 1
ATOM 712 N N . SER A 1 89 ? 21.840 -2.124 -16.525 1.00 55.12 89 SER A N 1
ATOM 713 C CA . SER A 1 89 ? 23.067 -1.883 -17.293 1.00 55.12 89 SER A CA 1
ATOM 714 C C . SER A 1 89 ? 23.554 -3.120 -18.055 1.00 55.12 89 SER A C 1
ATOM 716 O O . SER A 1 89 ? 24.365 -2.983 -18.969 1.00 55.12 89 SER A O 1
ATOM 718 N N . ASN A 1 90 ? 23.030 -4.305 -17.722 1.00 54.38 90 ASN A N 1
ATOM 719 C CA . ASN A 1 90 ? 23.397 -5.586 -18.326 1.00 54.38 90 ASN A CA 1
ATOM 720 C C . ASN A 1 90 ? 22.244 -6.301 -19.059 1.00 54.38 90 ASN A C 1
ATOM 722 O O . ASN A 1 90 ? 22.433 -7.427 -19.525 1.00 54.38 90 ASN A O 1
ATOM 726 N N . SER A 1 91 ? 21.063 -5.689 -19.198 1.00 53.81 91 SER A N 1
ATOM 727 C CA . SER A 1 91 ? 19.922 -6.312 -19.885 1.00 53.81 91 SER A CA 1
ATOM 728 C C . SER A 1 91 ? 19.151 -5.331 -20.781 1.00 53.81 91 SER A C 1
ATOM 730 O O . SER A 1 91 ? 19.362 -4.120 -20.758 1.00 53.81 91 SER A O 1
ATOM 732 N N . ARG A 1 92 ? 18.319 -5.863 -21.694 1.00 55.38 92 ARG A N 1
ATOM 733 C CA . ARG A 1 92 ? 17.532 -5.020 -22.611 1.00 55.38 92 ARG A CA 1
ATOM 734 C C . ARG A 1 92 ? 16.519 -4.211 -21.797 1.00 55.38 92 ARG A C 1
ATOM 736 O O . ARG A 1 92 ? 15.933 -4.782 -20.882 1.00 55.38 92 ARG A O 1
ATOM 743 N N . PRO A 1 93 ? 16.258 -2.941 -22.154 1.00 57.50 93 PRO A N 1
ATOM 744 C CA . PRO A 1 93 ? 15.232 -2.157 -21.484 1.00 57.50 93 PRO A CA 1
ATOM 745 C C . PRO A 1 93 ? 13.899 -2.910 -21.532 1.00 57.50 93 PRO A C 1
ATOM 747 O O . PRO A 1 93 ? 13.389 -3.209 -22.614 1.00 57.50 93 PRO A O 1
ATOM 750 N N . SER A 1 94 ? 13.361 -3.237 -20.359 1.00 64.44 94 SER A N 1
ATOM 751 C CA . SER A 1 94 ? 12.050 -3.866 -20.211 1.00 64.44 94 SER A CA 1
ATOM 752 C C . SER A 1 94 ? 11.071 -2.887 -19.584 1.00 64.44 94 SER A C 1
ATOM 754 O O . SER A 1 94 ? 11.384 -2.171 -18.631 1.00 64.44 94 SER A O 1
ATOM 756 N N . ILE A 1 95 ? 9.874 -2.840 -20.162 1.00 72.38 95 ILE A N 1
ATOM 757 C CA . ILE A 1 95 ? 8.749 -2.095 -19.615 1.00 72.38 95 ILE A CA 1
ATOM 758 C C . ILE A 1 95 ? 7.983 -3.072 -18.730 1.00 72.38 95 ILE A C 1
ATOM 760 O O . ILE A 1 95 ? 7.461 -4.070 -19.225 1.00 72.38 95 ILE A O 1
ATOM 764 N N . VAL A 1 96 ? 7.939 -2.794 -17.431 1.00 82.62 96 VAL A N 1
ATOM 765 C CA . VAL A 1 96 ? 7.112 -3.537 -16.477 1.00 82.62 96 VAL A CA 1
ATOM 766 C C . VAL A 1 96 ? 5.899 -2.678 -16.155 1.00 82.62 96 VAL A C 1
ATOM 768 O O . VAL A 1 96 ? 6.036 -1.538 -15.716 1.00 82.62 96 VAL A O 1
ATOM 771 N N . GLU A 1 97 ? 4.704 -3.211 -16.385 1.00 88.88 97 GLU A N 1
ATOM 772 C CA . GLU A 1 97 ? 3.447 -2.526 -16.094 1.00 88.88 97 GLU A CA 1
ATOM 773 C C . GLU A 1 97 ? 2.768 -3.152 -14.873 1.00 88.88 97 GLU A C 1
ATOM 775 O O . GLU A 1 97 ? 2.541 -4.359 -14.812 1.00 88.88 97 GLU A O 1
ATOM 780 N N . MET A 1 98 ? 2.431 -2.309 -13.899 1.00 92.94 98 MET A N 1
ATOM 781 C CA . MET A 1 98 ? 1.478 -2.615 -12.842 1.00 92.94 98 MET A CA 1
ATOM 782 C C . MET A 1 98 ? 0.077 -2.227 -13.342 1.00 92.94 98 MET A C 1
ATOM 784 O O . MET A 1 98 ? -0.161 -1.035 -13.568 1.00 92.94 98 MET A O 1
ATOM 788 N N . PRO A 1 99 ? -0.847 -3.188 -13.516 1.00 93.06 99 PRO A N 1
ATOM 789 C CA . PRO A 1 99 ? -2.184 -2.906 -14.022 1.00 93.06 99 PRO A CA 1
ATOM 790 C C . PRO A 1 99 ? -3.008 -2.078 -13.028 1.00 93.06 99 PRO A C 1
ATOM 792 O O . PRO A 1 99 ? -2.781 -2.092 -11.819 1.00 93.06 99 PRO A O 1
ATOM 795 N N . ALA A 1 100 ? -4.003 -1.361 -13.549 1.00 95.38 100 ALA A N 1
ATOM 796 C CA . ALA A 1 100 ? -4.918 -0.570 -12.737 1.00 95.38 100 ALA A CA 1
ATOM 797 C C . ALA A 1 100 ? -5.971 -1.445 -12.040 1.00 95.38 100 ALA A C 1
ATOM 799 O O . ALA A 1 100 ? -6.746 -2.134 -12.705 1.00 95.38 100 ALA A O 1
ATOM 800 N N . HIS A 1 101 ? -6.108 -1.316 -10.721 1.00 96.88 101 HIS A N 1
ATOM 801 C CA . HIS A 1 101 ? -7.207 -1.909 -9.952 1.00 96.88 101 HIS A CA 1
ATOM 802 C C . HIS A 1 101 ? -8.332 -0.887 -9.739 1.00 96.88 101 HIS A C 1
ATOM 804 O O . HIS A 1 101 ? -8.675 -0.509 -8.618 1.00 96.88 101 HIS A O 1
ATOM 810 N N . SER A 1 102 ? -8.906 -0.406 -10.846 1.00 95.44 102 SER A N 1
ATOM 811 C CA . SER A 1 102 ? -9.904 0.677 -10.828 1.00 95.44 102 SER A CA 1
ATOM 812 C C . SER A 1 102 ? -11.204 0.319 -10.093 1.00 95.44 102 SER A C 1
ATOM 814 O O . SER A 1 102 ? -11.897 1.219 -9.611 1.00 95.44 102 SER A O 1
ATOM 816 N N . HIS A 1 103 ? -11.506 -0.975 -9.954 1.00 96.12 103 HIS A N 1
ATOM 817 C CA . HIS A 1 103 ? -12.670 -1.494 -9.233 1.00 96.12 103 HIS A CA 1
ATOM 818 C C . HIS A 1 103 ? -12.548 -1.395 -7.711 1.00 96.12 103 HIS A C 1
ATOM 820 O O . HIS A 1 103 ? -13.577 -1.358 -7.047 1.00 96.12 103 HIS A O 1
ATOM 826 N N . LEU A 1 104 ? -11.331 -1.322 -7.159 1.00 97.88 104 LEU A N 1
ATOM 827 C CA . LEU A 1 104 ? -11.136 -1.235 -5.710 1.00 97.88 104 LEU A CA 1
ATOM 828 C C . LEU A 1 104 ? -11.581 0.125 -5.182 1.00 97.88 104 LEU A C 1
ATOM 830 O O . LEU A 1 104 ? -11.166 1.169 -5.689 1.00 97.88 104 LEU A O 1
ATOM 834 N N . SER A 1 105 ? -12.405 0.126 -4.145 1.00 98.00 105 SER A N 1
ATOM 835 C CA . SER A 1 105 ? -12.779 1.327 -3.405 1.00 98.00 105 SER A CA 1
ATOM 836 C C . SER A 1 105 ? -11.600 1.902 -2.614 1.00 98.00 105 SER A C 1
ATOM 838 O O . SER A 1 105 ? -10.624 1.220 -2.302 1.00 98.00 105 SER A O 1
ATOM 840 N N . ASP A 1 106 ? -11.709 3.170 -2.231 1.00 97.69 106 ASP A N 1
ATOM 841 C CA . ASP A 1 106 ? -10.687 3.864 -1.443 1.00 97.69 106 ASP A CA 1
ATOM 842 C C . ASP A 1 106 ? -10.458 3.190 -0.079 1.00 97.69 106 ASP A C 1
ATOM 844 O O . ASP A 1 106 ? -9.336 3.161 0.427 1.00 97.69 106 ASP A O 1
ATOM 848 N N . ILE A 1 107 ? -11.510 2.594 0.496 1.00 97.69 107 ILE A N 1
ATOM 849 C CA . ILE A 1 107 ? -11.437 1.813 1.738 1.00 97.69 107 ILE A CA 1
ATOM 850 C C . ILE A 1 107 ? -10.647 0.522 1.509 1.00 97.69 107 ILE A C 1
ATOM 852 O O . ILE A 1 107 ? -9.764 0.201 2.301 1.00 97.69 107 ILE A O 1
ATOM 856 N N . GLU A 1 108 ? -10.909 -0.200 0.419 1.00 98.38 108 GLU A N 1
ATOM 857 C CA . GLU A 1 108 ? -10.173 -1.425 0.088 1.00 98.38 108 GLU A CA 1
ATOM 858 C C . GLU A 1 108 ? -8.689 -1.136 -0.165 1.00 98.38 108 GLU A C 1
ATOM 860 O O . GLU A 1 108 ? -7.828 -1.853 0.344 1.00 98.38 108 GLU A O 1
ATOM 865 N N . ILE A 1 109 ? -8.370 -0.042 -0.864 1.00 98.31 109 ILE A N 1
ATOM 866 C CA . ILE A 1 109 ? -6.985 0.412 -1.062 1.00 98.31 109 ILE A CA 1
ATOM 867 C C . ILE A 1 109 ? -6.327 0.756 0.279 1.00 98.31 109 ILE A C 1
ATOM 869 O O . ILE A 1 109 ? -5.200 0.329 0.539 1.00 98.31 109 ILE A O 1
ATOM 873 N N . CYS A 1 110 ? -7.029 1.480 1.155 1.00 97.75 110 CYS A N 1
ATOM 874 C CA . CYS A 1 110 ? -6.557 1.786 2.506 1.00 97.75 110 CYS A CA 1
ATOM 875 C C . CYS A 1 110 ? -6.250 0.506 3.300 1.00 97.75 110 CYS A C 1
ATOM 877 O O . CYS A 1 110 ? -5.192 0.394 3.922 1.00 97.75 110 CYS A O 1
ATOM 879 N N . ASN A 1 111 ? -7.140 -0.487 3.235 1.00 97.62 111 ASN A N 1
ATOM 880 C CA . ASN A 1 111 ? -6.984 -1.769 3.916 1.00 97.62 111 ASN A CA 1
ATOM 881 C C . ASN A 1 111 ? -5.780 -2.562 3.387 1.00 97.62 111 ASN A C 1
ATOM 883 O O . ASN A 1 111 ? -5.009 -3.084 4.193 1.00 97.62 111 ASN A O 1
ATOM 887 N N . ILE A 1 112 ? -5.573 -2.618 2.066 1.00 97.69 112 ILE A N 1
ATOM 888 C CA . ILE A 1 112 ? -4.398 -3.267 1.454 1.00 97.69 112 ILE A CA 1
ATOM 889 C C . ILE A 1 112 ? -3.106 -2.605 1.942 1.00 97.69 112 ILE A C 1
ATOM 891 O O . ILE A 1 112 ? -2.187 -3.286 2.402 1.00 97.69 112 ILE A O 1
ATOM 895 N N . LEU A 1 113 ? -3.034 -1.274 1.871 1.00 96.94 113 LEU A N 1
ATOM 896 C CA . LEU A 1 113 ? -1.840 -0.533 2.274 1.00 96.94 113 LEU A CA 1
ATOM 897 C C . LEU A 1 113 ? -1.559 -0.678 3.765 1.00 96.94 113 LEU A C 1
ATOM 899 O O . LEU A 1 113 ? -0.404 -0.823 4.156 1.00 96.94 113 LEU A O 1
ATOM 903 N N . ASN A 1 114 ? -2.595 -0.701 4.600 1.00 96.50 114 ASN A N 1
ATOM 904 C CA . ASN A 1 114 ? -2.433 -0.930 6.027 1.00 96.50 114 ASN A CA 1
ATOM 905 C C . ASN A 1 114 ? -2.050 -2.372 6.374 1.00 96.50 114 ASN A C 1
ATOM 907 O O . ASN A 1 114 ? -1.269 -2.569 7.305 1.00 96.50 114 ASN A O 1
ATOM 911 N N . PHE A 1 115 ? -2.507 -3.364 5.606 1.00 96.00 115 PHE A N 1
ATOM 912 C CA . PHE A 1 115 ? -1.997 -4.728 5.715 1.00 96.00 115 PHE A CA 1
ATOM 913 C C . PHE A 1 115 ? -0.489 -4.761 5.440 1.00 96.00 115 PHE A C 1
ATOM 915 O O . PHE A 1 115 ? 0.265 -5.145 6.334 1.00 96.00 115 PHE A O 1
ATOM 922 N N . LEU A 1 116 ? -0.037 -4.268 4.281 1.00 95.00 116 LEU A N 1
ATOM 923 C CA . LEU A 1 116 ? 1.392 -4.198 3.933 1.00 95.00 116 LEU A CA 1
ATOM 924 C C . LEU A 1 116 ? 2.192 -3.436 4.988 1.00 95.00 116 LEU A C 1
ATOM 926 O O . LEU A 1 116 ? 3.239 -3.887 5.448 1.00 95.00 116 LEU A O 1
ATOM 930 N N . ASN A 1 117 ? 1.653 -2.313 5.444 1.00 93.75 117 ASN A N 1
ATOM 931 C CA . ASN A 1 117 ? 2.284 -1.502 6.461 1.00 93.75 117 ASN A CA 1
ATOM 932 C C . ASN A 1 117 ? 2.424 -2.240 7.800 1.00 93.75 117 ASN A C 1
ATOM 934 O O . ASN A 1 117 ? 3.472 -2.172 8.430 1.00 93.75 117 ASN A O 1
ATOM 938 N N . SER A 1 118 ? 1.408 -2.990 8.225 1.00 91.19 118 SER A N 1
ATOM 939 C CA . SER A 1 118 ? 1.464 -3.767 9.468 1.00 91.19 118 SER A CA 1
ATOM 940 C C . SER A 1 118 ? 2.398 -4.973 9.390 1.00 91.19 118 SER A C 1
ATOM 942 O O . SER A 1 118 ? 3.032 -5.326 10.381 1.00 91.19 118 SER A O 1
ATOM 944 N N . LYS A 1 119 ? 2.470 -5.610 8.218 1.00 90.12 119 LYS A N 1
ATOM 945 C CA . LYS A 1 119 ? 3.146 -6.895 8.032 1.00 90.12 119 LYS A CA 1
ATOM 946 C C . LYS A 1 119 ? 4.605 -6.737 7.606 1.00 90.12 119 LYS A C 1
ATOM 948 O O . LYS A 1 119 ? 5.400 -7.634 7.870 1.00 90.12 119 LYS A O 1
ATOM 953 N N . ILE A 1 120 ? 4.938 -5.630 6.943 1.00 90.75 120 ILE A N 1
ATOM 954 C CA . ILE A 1 120 ? 6.212 -5.434 6.246 1.00 90.75 120 ILE A CA 1
ATOM 955 C C . ILE A 1 120 ? 6.900 -4.161 6.730 1.00 90.75 120 ILE A C 1
ATOM 957 O O . ILE A 1 120 ? 7.986 -4.233 7.289 1.00 90.75 120 ILE A O 1
ATOM 961 N N . TRP A 1 121 ? 6.271 -3.000 6.527 1.00 93.19 121 TRP A N 1
ATOM 962 C CA . TRP A 1 121 ? 6.961 -1.711 6.662 1.00 93.19 121 TRP A CA 1
ATOM 963 C C . TRP A 1 121 ? 7.029 -1.173 8.092 1.00 93.19 121 TRP A C 1
ATOM 965 O O . TRP A 1 121 ? 7.869 -0.327 8.387 1.00 93.19 121 TRP A O 1
ATOM 975 N N . GLN A 1 122 ? 6.118 -1.628 8.956 1.00 89.56 122 GLN A N 1
ATOM 976 C CA . GLN A 1 122 ? 5.984 -1.246 10.364 1.00 89.56 122 GLN A CA 1
ATOM 977 C C . GLN A 1 122 ? 5.926 0.282 10.581 1.00 89.56 122 GLN A C 1
ATOM 979 O O . GLN A 1 122 ? 6.520 0.814 11.519 1.00 89.56 122 GLN A O 1
ATOM 984 N N . ARG A 1 123 ? 5.206 1.015 9.713 1.00 87.50 123 ARG A N 1
ATOM 985 C CA . ARG A 1 123 ? 5.045 2.485 9.790 1.00 87.50 123 ARG A CA 1
ATOM 986 C C . ARG A 1 123 ? 3.672 2.906 10.310 1.00 87.50 123 ARG A C 1
ATOM 988 O O . ARG A 1 123 ? 2.824 2.089 10.668 1.00 87.50 123 ARG A O 1
ATOM 995 N N . SER A 1 124 ? 3.435 4.218 10.332 1.00 91.31 124 SER A N 1
ATOM 996 C CA . SER A 1 124 ? 2.127 4.794 10.634 1.00 91.31 124 SER A CA 1
ATOM 997 C C . SER A 1 124 ? 1.067 4.344 9.628 1.00 91.31 124 SER A C 1
ATOM 999 O O . SER A 1 124 ? 1.299 4.273 8.416 1.00 91.31 124 SER A O 1
ATOM 1001 N N . GLN A 1 125 ? -0.115 4.043 10.159 1.00 93.62 125 GLN A N 1
ATOM 1002 C CA . GLN A 1 125 ? -1.268 3.612 9.380 1.00 93.62 125 GLN A CA 1
ATOM 1003 C C . GLN A 1 125 ? -1.665 4.691 8.369 1.00 93.62 125 GLN A C 1
ATOM 1005 O O . GLN A 1 125 ? -1.605 5.884 8.663 1.00 93.62 125 GLN A O 1
ATOM 1010 N N . PHE A 1 126 ? -2.063 4.264 7.178 1.00 95.75 126 PHE A N 1
ATOM 1011 C CA . PHE A 1 126 ? -2.735 5.115 6.210 1.00 95.75 126 PHE A CA 1
ATOM 1012 C C . PHE A 1 126 ? -4.136 5.443 6.716 1.00 95.75 126 PHE A C 1
ATOM 1014 O O . PHE A 1 126 ? -4.858 4.566 7.199 1.00 95.75 126 PHE A O 1
ATOM 1021 N N . THR A 1 127 ? -4.528 6.708 6.585 1.00 97.00 127 THR A N 1
ATOM 1022 C CA . THR A 1 127 ? -5.902 7.143 6.864 1.00 97.00 127 THR A CA 1
ATOM 1023 C C . THR A 1 127 ? -6.698 7.226 5.569 1.00 97.00 127 THR A C 1
ATOM 1025 O O . THR A 1 127 ? -6.145 7.506 4.508 1.00 97.00 127 THR A O 1
ATOM 1028 N N . LEU A 1 128 ? -8.021 7.064 5.640 1.00 96.88 128 LEU A N 1
ATOM 1029 C CA . LEU A 1 128 ? -8.868 7.233 4.456 1.00 96.88 128 LEU A CA 1
ATOM 1030 C C . LEU A 1 128 ? -8.735 8.645 3.855 1.00 96.88 128 LEU A C 1
ATOM 1032 O O . LEU A 1 128 ? -8.776 8.798 2.638 1.00 96.88 128 LEU A O 1
ATOM 1036 N N . GLN A 1 129 ? -8.519 9.671 4.685 1.00 97.38 129 GLN A N 1
ATOM 1037 C CA . GLN A 1 129 ? -8.255 11.033 4.216 1.00 97.38 129 GLN A CA 1
ATOM 1038 C C . GLN A 1 129 ? -6.956 11.112 3.403 1.00 97.38 129 GLN A C 1
ATOM 1040 O O . GLN A 1 129 ? -6.948 1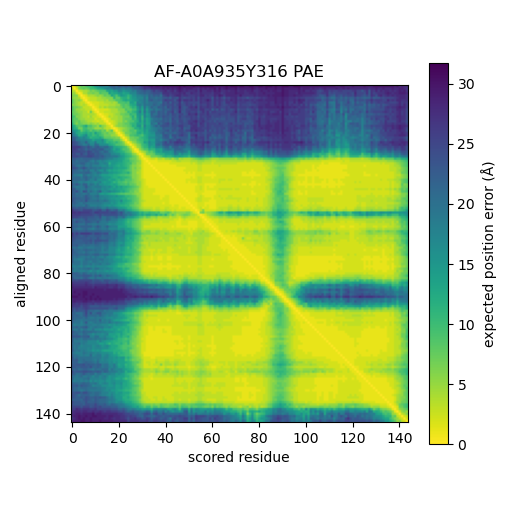1.711 2.331 1.00 97.38 129 GLN A O 1
ATOM 1045 N N . GLU A 1 130 ? -5.880 10.485 3.883 1.00 96.81 130 GLU A N 1
ATOM 1046 C CA . GLU A 1 130 ? -4.606 10.401 3.162 1.00 96.81 130 GLU A CA 1
ATOM 1047 C C . GLU A 1 130 ? -4.795 9.728 1.796 1.00 96.81 130 GLU A C 1
ATOM 1049 O O . GLU A 1 130 ? -4.376 10.280 0.782 1.00 96.81 130 GLU A O 1
ATOM 1054 N N . ILE A 1 131 ? -5.505 8.596 1.750 1.00 97.62 131 ILE A N 1
ATOM 1055 C CA . ILE A 1 131 ? -5.814 7.890 0.497 1.00 97.62 131 ILE A CA 1
ATOM 1056 C C . ILE A 1 131 ? -6.593 8.784 -0.473 1.00 97.62 131 IL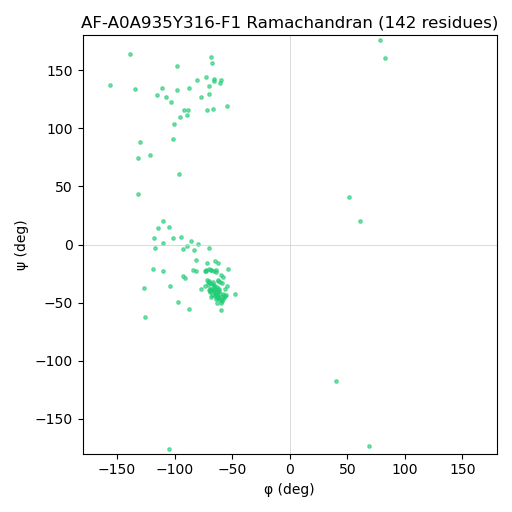E A C 1
ATOM 1058 O O . ILE A 1 131 ? -6.199 8.923 -1.629 1.00 97.62 131 ILE A O 1
ATOM 1062 N N . ASN A 1 132 ? -7.650 9.448 -0.003 1.00 96.31 132 ASN A N 1
ATOM 1063 C CA . ASN A 1 132 ? -8.441 10.365 -0.828 1.00 96.31 132 ASN A CA 1
ATOM 1064 C C . ASN A 1 132 ? -7.587 11.501 -1.409 1.00 96.31 132 ASN A C 1
ATOM 1066 O O . ASN A 1 132 ? -7.717 11.835 -2.587 1.00 96.31 132 ASN A O 1
ATOM 1070 N N . LEU A 1 133 ? -6.692 12.085 -0.605 1.00 95.19 133 LEU A N 1
ATOM 1071 C CA . LEU A 1 133 ? -5.784 13.133 -1.070 1.00 95.19 133 LEU A CA 1
ATOM 1072 C C . LEU A 1 133 ? -4.871 12.622 -2.187 1.00 95.19 133 LEU A C 1
ATOM 1074 O O . LEU A 1 133 ? -4.793 13.274 -3.226 1.00 95.19 133 LEU A O 1
ATOM 1078 N N . GLN A 1 134 ? -4.262 11.442 -2.022 1.00 94.75 134 GLN A N 1
ATOM 1079 C CA . GLN A 1 134 ? -3.417 10.824 -3.053 1.00 94.75 134 GLN A CA 1
ATOM 1080 C C . GLN A 1 134 ? -4.184 10.550 -4.355 1.00 94.75 134 GLN A C 1
ATOM 1082 O O . GLN A 1 134 ? -3.679 10.793 -5.450 1.00 94.75 134 GLN A O 1
ATOM 1087 N N . LEU A 1 135 ? -5.415 10.039 -4.258 1.00 94.81 135 LEU A N 1
ATOM 1088 C CA . LEU A 1 135 ? -6.236 9.723 -5.430 1.00 94.81 135 LEU A CA 1
ATOM 1089 C C . LEU A 1 135 ? -6.720 10.983 -6.157 1.00 94.81 135 LEU A C 1
ATOM 1091 O O . LEU A 1 135 ? -6.881 10.971 -7.382 1.00 94.81 135 LEU A O 1
ATOM 1095 N N . ASN A 1 136 ? -6.941 12.080 -5.435 1.00 91.62 136 ASN A N 1
ATOM 1096 C CA . ASN A 1 136 ? -7.350 13.358 -6.012 1.00 91.62 136 ASN A CA 1
ATOM 1097 C C . ASN A 1 136 ? -6.193 14.104 -6.674 1.00 91.62 136 ASN A C 1
ATOM 1099 O O . ASN A 1 136 ? -6.392 14.676 -7.743 1.00 91.62 136 ASN A O 1
ATOM 1103 N N . SER A 1 137 ? -4.996 14.052 -6.091 1.00 88.19 137 SER A N 1
ATOM 1104 C CA . SER A 1 137 ? -3.804 14.710 -6.629 1.00 88.19 137 SER A CA 1
ATOM 1105 C C . SER A 1 137 ? -3.052 13.878 -7.666 1.00 88.19 137 SER A C 1
ATOM 1107 O O . SER A 1 137 ? -1.998 14.306 -8.135 1.00 88.19 137 SER A O 1
ATOM 1109 N N . CYS A 1 138 ? -3.548 12.691 -8.036 1.00 87.00 138 CYS A N 1
ATOM 1110 C CA . CYS A 1 138 ? -2.748 11.827 -8.881 1.00 87.00 138 CYS A CA 1
ATOM 1111 C C . CYS A 1 138 ? -2.618 12.324 -10.323 1.00 87.00 138 CYS A C 1
ATOM 1113 O O . CYS A 1 138 ? -3.561 12.278 -11.112 1.00 87.00 138 CYS A O 1
ATOM 1115 N N . GLU A 1 139 ? -1.386 12.656 -10.696 1.00 72.69 139 GLU A N 1
ATOM 1116 C CA . GLU A 1 139 ? -0.997 13.073 -12.042 1.00 72.69 139 GLU A CA 1
ATOM 1117 C C . GLU A 1 139 ? -1.280 12.004 -13.109 1.00 72.69 139 GLU A C 1
ATOM 1119 O O . GLU A 1 139 ? -1.531 12.341 -14.263 1.00 72.69 139 GLU A O 1
ATOM 1124 N N . ILE A 1 140 ? -1.319 10.717 -12.741 1.00 66.25 140 ILE A N 1
ATOM 1125 C CA . ILE A 1 140 ? -1.616 9.613 -13.673 1.00 66.25 140 ILE A CA 1
ATOM 1126 C C . ILE A 1 140 ? -3.048 9.720 -14.241 1.00 66.25 140 ILE A C 1
ATOM 1128 O O . ILE A 1 140 ? -3.276 9.287 -15.370 1.00 66.25 140 ILE A O 1
ATOM 1132 N N . LYS A 1 141 ? -3.987 10.399 -13.552 1.00 59.59 141 LYS A N 1
ATOM 1133 C CA . LYS A 1 141 ? -5.324 10.715 -14.104 1.00 59.59 141 LYS A CA 1
ATOM 1134 C C . LYS A 1 141 ? -5.262 11.532 -15.401 1.00 59.59 141 LYS A C 1
ATOM 1136 O O . LYS A 1 141 ? -6.184 11.446 -16.200 1.00 59.59 141 LYS A O 1
ATOM 1141 N N . SER A 1 142 ? -4.210 12.329 -15.599 1.00 51.94 142 SER A N 1
ATOM 1142 C CA . SER A 1 142 ? -4.121 13.322 -16.683 1.00 51.94 142 SER A CA 1
ATOM 1143 C C . SER A 1 142 ? -3.661 12.768 -18.037 1.00 51.94 142 SER A C 1
ATOM 1145 O O . SER A 1 142 ? -3.626 13.513 -19.012 1.00 51.94 142 SER A O 1
ATOM 1147 N N . LYS A 1 143 ? -3.292 11.481 -18.114 1.00 50.50 143 LYS A N 1
ATOM 1148 C CA . LYS A 1 143 ? -2.745 10.853 -19.334 1.00 50.50 143 LYS A CA 1
ATOM 1149 C C . LYS A 1 143 ? -3.726 9.929 -20.064 1.00 50.50 143 LYS A C 1
ATOM 1151 O O . LYS A 1 143 ? -3.286 9.130 -20.889 1.00 50.50 143 LYS A O 1
ATOM 1156 N N . LYS A 1 144 ? -5.020 10.010 -19.752 1.00 43.69 144 LYS A N 1
ATOM 1157 C CA . LYS A 1 144 ? -6.071 9.224 -20.405 1.00 43.69 144 LYS A CA 1
ATOM 1158 C C . LYS A 1 144 ? -6.995 10.109 -21.224 1.00 43.69 144 LYS A C 1
ATOM 1160 O O . LYS A 1 144 ? -7.309 11.214 -20.734 1.00 43.69 144 LYS A O 1
#

Sequence (144 aa):
MGKNEFCLYWISFLLIFSGLSMLSCRFSPNTYKEGEILYKTQCSGCHGDQAEGWANLYPSLQSEQLATDYRNNLACWIKFGKIYNTIDSNSRPSIVEMPAHSHLSDIEICNILNFLNSKIWQRSQFTLQEINLQLNSCEIKSKK

Foldseek 3Di:
DDPVVVVVVVVVVVVVVVVVVVVVVPDDVQPQPLLLVLCVVPPCVAQNNLSCGDPPQGDRPQDLVCCVVCVLAQLVCAAAKDWDFDDDVPDDTDIHIGHHPNVDDLVNSQSNSQNCCVRHNVDDRDDSVSSVNSNVPDPSVVPD

Radius of gyration: 24.04 Å; Cα cont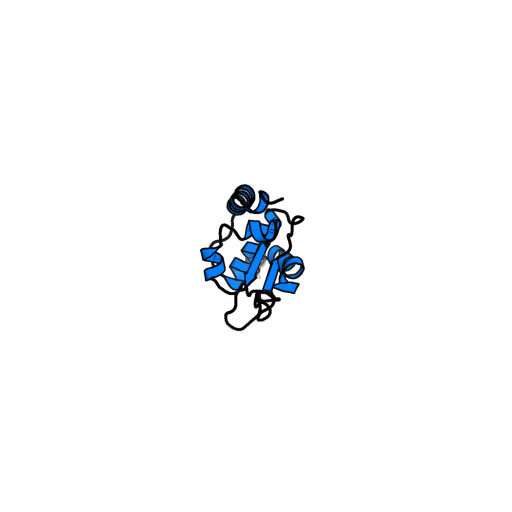acts (8 Å, |Δi|>4): 156; chains: 1; bounding box: 50×41×80 Å

Secondary structure (DSSP, 8-state):
--HHHHHHHHHHHHHHHHHHTTSTTS--S-TTHHHHHHHHHHTHHHH-TTS--BTTTB-----HHHHHHTTTTHHHHHHH-EEEEE--TTS--EEEEE---TTS-HHHHHHHHHHHIIIII--PPPPHHHHHHHHHS-GGGGG-

Mean predicted aligned error: 10.56 Å